Protein AF-A0AA39JRT4-F1 (afdb_monomer)

Solvent-accessible surface area (backbone atoms only — not comparable to full-atom values): 8578 Å² total; per-residue (Å²): 137,86,57,62,93,78,70,45,38,70,47,61,70,39,64,74,64,80,51,96,89,39,67,94,64,72,40,75,44,81,39,77,52,70,65,46,63,82,42,66,53,76,44,65,40,84,91,76,70,45,76,73,49,70,54,72,71,40,63,45,72,57,89,88,52,90,66,89,68,72,85,80,75,74,60,88,92,41,66,72,44,70,47,73,44,68,63,38,76,84,54,69,56,67,38,74,49,78,76,78,69,79,73,76,74,76,69,74,74,67,63,64,60,56,55,55,53,55,52,50,53,54,54,53,55,62,70,67,75,114

Radius of gyration: 26.57 Å; Cα contacts (8 Å, |Δi|>4): 136; chains: 1; bounding box: 80×25×65 Å

Sequence (130 aa):
MVRLNNVGITYVAFNVQAQPSSPTSLNIYLEDVPTGDDYFMVFINSTHMVKHCLSGMFSIVNATGVSTSASVTPDSTIPTVTISGSPNPVKSFVTTFASRASSVVWDGQACGSMALIVVGVVVGAMMVLW

Structure (mmCIF, N/CA/C/O backbone):
data_AF-A0AA39JRT4-F1
#
_entry.id   AF-A0AA39JRT4-F1
#
loop_
_atom_site.group_PDB
_atom_site.id
_atom_site.type_symbol
_atom_site.label_atom_id
_atom_site.label_alt_id
_atom_site.label_comp_id
_atom_site.label_asym_id
_atom_site.label_entity_id
_atom_site.label_seq_id
_atom_site.pdbx_PDB_ins_code
_atom_site.Cartn_x
_atom_site.Cartn_y
_atom_site.Cartn_z
_atom_site.occupancy
_atom_site.B_iso_or_equiv
_atom_site.auth_seq_id
_atom_site.auth_comp_id
_atom_site.auth_asym_id
_atom_site.auth_atom_id
_atom_site.pdbx_PDB_model_num
ATOM 1 N N . MET A 1 1 ? 9.651 7.591 20.247 1.00 39.34 1 MET A N 1
ATOM 2 C CA . MET A 1 1 ? 10.327 6.462 19.566 1.00 39.34 1 MET A CA 1
ATOM 3 C C . MET A 1 1 ? 9.345 5.304 19.506 1.00 39.34 1 MET A C 1
ATOM 5 O O . MET A 1 1 ? 9.029 4.752 20.548 1.00 39.34 1 MET A O 1
ATOM 9 N N . VAL A 1 2 ? 8.807 4.985 18.327 1.00 46.28 2 VAL A N 1
ATOM 10 C CA . VAL A 1 2 ? 7.878 3.856 18.147 1.00 46.28 2 VAL A CA 1
ATOM 11 C C . VAL A 1 2 ? 8.698 2.587 17.912 1.00 46.28 2 VAL A C 1
ATOM 13 O O . VAL A 1 2 ? 9.494 2.527 16.975 1.00 46.28 2 VAL A O 1
ATOM 16 N N . ARG A 1 3 ? 8.551 1.580 18.782 1.00 44.72 3 ARG A N 1
ATOM 17 C CA . ARG A 1 3 ? 9.125 0.245 18.559 1.00 44.72 3 ARG A CA 1
ATOM 18 C C . ARG A 1 3 ? 8.201 -0.528 17.618 1.00 44.72 3 ARG A C 1
ATOM 20 O O . ARG A 1 3 ? 7.147 -0.986 18.047 1.00 44.72 3 ARG A O 1
ATOM 27 N N . LEU A 1 4 ? 8.629 -0.723 16.368 1.00 57.53 4 LEU A N 1
ATOM 28 C CA . LEU A 1 4 ? 7.884 -1.487 15.352 1.00 57.53 4 LEU A CA 1
ATOM 29 C C . LEU A 1 4 ? 7.500 -2.904 15.823 1.00 57.53 4 LEU A C 1
ATOM 31 O O . LEU A 1 4 ? 6.462 -3.415 15.424 1.00 57.53 4 LEU A O 1
ATOM 35 N N . ASN A 1 5 ? 8.300 -3.510 16.710 1.00 49.50 5 ASN A N 1
ATOM 36 C CA . ASN A 1 5 ? 8.044 -4.850 17.253 1.00 49.50 5 ASN A CA 1
ATOM 37 C C . ASN A 1 5 ? 6.788 -4.929 18.151 1.00 49.50 5 ASN A C 1
ATOM 39 O O . ASN A 1 5 ? 6.246 -6.009 18.330 1.00 49.50 5 ASN A O 1
ATOM 43 N N . ASN A 1 6 ? 6.323 -3.800 18.706 1.00 52.06 6 ASN A N 1
ATOM 44 C CA . ASN A 1 6 ? 5.116 -3.752 19.545 1.00 52.06 6 ASN A CA 1
ATOM 45 C C . ASN A 1 6 ? 3.891 -3.182 18.824 1.00 52.06 6 ASN A C 1
ATOM 47 O O . ASN A 1 6 ? 2.775 -3.466 19.236 1.00 52.06 6 ASN A O 1
ATOM 51 N N . VAL A 1 7 ? 4.090 -2.348 17.799 1.00 61.03 7 VAL A N 1
ATOM 52 C CA . VAL A 1 7 ? 2.998 -1.571 17.183 1.00 61.03 7 VAL A CA 1
ATOM 53 C C . VAL A 1 7 ? 2.454 -2.233 15.911 1.00 61.03 7 VAL A C 1
ATOM 55 O O . VAL A 1 7 ? 1.401 -1.853 15.418 1.00 61.03 7 VAL A O 1
ATOM 58 N N . GLY A 1 8 ? 3.096 -3.303 15.433 1.00 69.94 8 GLY A N 1
ATOM 59 C CA . GLY A 1 8 ? 2.680 -3.999 14.222 1.00 69.94 8 GLY A CA 1
ATOM 60 C C . GLY A 1 8 ? 2.949 -3.151 12.978 1.00 69.94 8 GLY A C 1
ATOM 61 O O . GLY A 1 8 ? 2.788 -1.934 12.960 1.00 69.94 8 GLY A O 1
ATOM 62 N N . ILE A 1 9 ? 3.425 -3.791 11.918 1.00 81.19 9 ILE A N 1
ATOM 63 C CA . ILE A 1 9 ? 3.648 -3.131 10.632 1.00 81.19 9 ILE A CA 1
ATOM 64 C C . ILE A 1 9 ? 2.927 -3.907 9.551 1.00 81.19 9 ILE A C 1
ATOM 66 O O . ILE A 1 9 ? 2.827 -5.132 9.622 1.00 81.19 9 ILE A O 1
ATOM 70 N N . THR A 1 10 ? 2.456 -3.182 8.545 1.00 84.31 10 THR A N 1
ATOM 71 C CA . THR A 1 10 ? 1.872 -3.768 7.345 1.00 84.31 10 THR A CA 1
ATOM 72 C C . THR A 1 10 ? 2.636 -3.250 6.144 1.00 84.31 10 THR A C 1
ATOM 74 O O . THR A 1 10 ? 2.729 -2.044 5.915 1.00 84.31 10 THR A O 1
ATOM 77 N N . TYR A 1 11 ? 3.199 -4.171 5.373 1.00 86.12 11 TYR A N 1
ATOM 78 C CA . TYR A 1 11 ? 3.903 -3.849 4.144 1.00 86.12 11 TYR A CA 1
ATOM 79 C C . TYR A 1 11 ? 2.883 -3.647 3.020 1.00 86.12 11 TYR A C 1
ATOM 81 O O . TYR A 1 11 ? 2.295 -4.604 2.531 1.00 86.12 11 TYR A O 1
ATOM 89 N N . VAL A 1 12 ? 2.639 -2.396 2.626 1.00 86.81 12 VAL A N 1
ATOM 90 C CA . VAL A 1 12 ? 1.550 -2.054 1.692 1.00 86.81 12 VAL A CA 1
ATOM 91 C C . VAL A 1 12 ? 1.925 -2.364 0.245 1.00 86.81 12 VAL A C 1
ATOM 93 O O . VAL A 1 12 ? 1.307 -3.211 -0.395 1.00 86.81 12 VAL A O 1
ATOM 96 N N . ALA A 1 13 ? 2.959 -1.703 -0.274 1.00 86.50 13 ALA A N 1
ATOM 97 C CA . ALA A 1 13 ? 3.351 -1.838 -1.667 1.00 86.50 13 ALA A CA 1
ATOM 98 C C . ALA A 1 13 ? 4.870 -1.847 -1.835 1.00 86.50 13 ALA A C 1
ATOM 100 O O . ALA A 1 13 ? 5.576 -1.049 -1.217 1.00 86.50 13 ALA A O 1
ATOM 101 N N . PHE A 1 14 ? 5.358 -2.735 -2.697 1.00 84.56 14 PHE A N 1
ATOM 102 C CA . PHE A 1 14 ? 6.750 -2.778 -3.118 1.00 84.56 14 PHE A CA 1
ATOM 103 C C . PHE A 1 14 ? 6.899 -2.273 -4.551 1.00 84.56 14 PHE A C 1
ATOM 105 O O . PHE A 1 14 ? 6.053 -2.545 -5.409 1.00 84.56 14 PHE A O 1
ATOM 112 N N . ASN A 1 15 ? 8.016 -1.583 -4.802 1.00 80.81 15 ASN A N 1
ATOM 113 C CA . ASN A 1 15 ? 8.445 -1.163 -6.134 1.00 80.81 15 ASN A CA 1
ATOM 114 C C . ASN A 1 15 ? 7.444 -0.238 -6.856 1.00 80.81 15 ASN A C 1
ATOM 116 O O . ASN A 1 15 ? 7.234 -0.320 -8.066 1.00 80.81 15 ASN A O 1
ATOM 120 N N . VAL A 1 16 ? 6.817 0.652 -6.083 1.00 78.94 16 VAL A N 1
ATOM 121 C CA . VAL A 1 16 ? 5.942 1.709 -6.599 1.00 78.94 16 VAL A CA 1
ATOM 122 C C . VAL A 1 16 ? 6.758 2.625 -7.512 1.00 78.94 16 VAL A C 1
ATOM 124 O O . VAL A 1 16 ? 7.815 3.120 -7.121 1.00 78.94 16 VAL A O 1
ATOM 127 N N . GLN A 1 17 ? 6.283 2.823 -8.740 1.00 73.38 17 GLN A N 1
ATOM 128 C CA . GLN A 1 17 ? 6.992 3.616 -9.743 1.00 73.38 17 GLN A CA 1
ATOM 129 C C . GLN A 1 17 ? 6.943 5.102 -9.376 1.00 73.38 17 GLN A C 1
ATOM 131 O O . GLN A 1 17 ? 5.876 5.641 -9.099 1.00 73.38 17 GLN A O 1
ATOM 136 N N . ALA A 1 18 ? 8.104 5.754 -9.383 1.00 70.50 18 ALA A N 1
ATOM 137 C CA . ALA A 1 18 ? 8.267 7.167 -9.032 1.00 70.50 18 ALA A CA 1
ATOM 138 C C . ALA A 1 18 ? 8.891 7.979 -10.183 1.00 70.50 18 ALA A C 1
ATOM 140 O O . ALA A 1 18 ? 9.505 9.023 -9.967 1.00 70.50 18 ALA A O 1
ATOM 141 N N . GLN A 1 19 ? 8.791 7.478 -11.417 1.00 70.06 19 GLN A N 1
ATOM 142 C CA . GLN A 1 19 ? 9.258 8.184 -12.606 1.00 70.06 19 GLN A CA 1
ATOM 143 C C . GLN A 1 19 ? 8.354 9.393 -12.908 1.00 70.06 19 GLN A C 1
ATOM 145 O O . GLN A 1 19 ? 7.181 9.375 -12.542 1.00 70.06 19 GLN A O 1
ATOM 150 N N . PRO A 1 20 ? 8.837 10.402 -13.658 1.00 68.31 20 PRO A N 1
ATOM 151 C CA . PRO A 1 20 ? 8.049 11.594 -13.996 1.00 68.31 20 PRO A CA 1
ATOM 152 C C . PRO A 1 20 ? 6.707 11.308 -14.689 1.00 68.31 20 PRO A C 1
ATOM 154 O O . PRO A 1 20 ? 5.781 12.102 -14.586 1.00 68.31 20 PRO A O 1
ATOM 157 N N . SER A 1 21 ? 6.600 10.179 -15.398 1.00 69.12 21 SER A N 1
ATOM 158 C CA . SER A 1 21 ? 5.378 9.722 -16.072 1.00 69.12 21 SER A CA 1
ATOM 159 C C . SER A 1 21 ? 4.522 8.767 -15.230 1.00 69.12 21 SER A C 1
ATOM 161 O O . SER A 1 21 ? 3.542 8.229 -15.736 1.00 69.12 21 SER A O 1
ATOM 163 N N . SER A 1 22 ? 4.935 8.464 -13.996 1.00 70.94 22 SER A N 1
ATOM 164 C CA . SER A 1 22 ? 4.198 7.581 -13.085 1.00 70.94 22 SER A CA 1
ATOM 165 C C . SER A 1 22 ? 3.161 8.380 -12.299 1.00 70.94 22 SER A C 1
ATOM 167 O O . SER A 1 22 ? 3.384 9.564 -12.034 1.00 70.94 22 SER A O 1
ATOM 169 N N . PRO A 1 23 ? 2.043 7.753 -11.895 1.00 71.88 23 PRO A N 1
ATOM 170 C CA . PRO A 1 23 ? 1.094 8.411 -11.017 1.00 71.88 23 PRO A CA 1
ATOM 171 C C . PRO A 1 23 ? 1.783 8.806 -9.707 1.00 71.88 23 PRO A C 1
ATOM 173 O O . PRO A 1 23 ? 2.479 8.008 -9.085 1.00 71.88 23 PRO A O 1
ATOM 176 N N . THR A 1 24 ? 1.578 10.051 -9.281 1.00 79.12 24 THR A N 1
ATOM 177 C CA . THR A 1 24 ? 2.119 10.597 -8.024 1.00 79.12 24 THR A CA 1
ATOM 178 C C . THR A 1 24 ? 1.277 10.226 -6.804 1.00 79.12 24 THR A C 1
ATOM 180 O O . THR A 1 24 ? 1.607 10.605 -5.684 1.00 79.12 24 THR A O 1
ATOM 183 N N . SER A 1 25 ? 0.176 9.510 -7.022 1.00 81.25 25 SER A N 1
ATOM 184 C CA . SER A 1 25 ? -0.785 9.101 -6.002 1.00 81.25 25 SER A CA 1
ATOM 185 C C . SER A 1 25 ? -1.041 7.599 -6.094 1.00 81.25 25 SER A C 1
ATOM 187 O O . SER A 1 25 ? -0.776 6.973 -7.119 1.00 81.25 25 SER A O 1
ATOM 189 N N . LEU A 1 26 ? -1.542 7.020 -5.006 1.00 84.25 26 LEU A N 1
ATOM 190 C CA . LEU A 1 26 ? -1.889 5.607 -4.897 1.00 84.25 26 LEU A CA 1
ATOM 191 C C . LEU A 1 26 ? -3.223 5.502 -4.163 1.00 84.25 26 LEU A C 1
ATOM 193 O O . LEU A 1 26 ? -3.357 6.050 -3.068 1.00 84.25 26 LEU A O 1
ATOM 197 N N . ASN A 1 27 ? -4.192 4.793 -4.738 1.00 87.62 27 ASN A N 1
ATOM 198 C CA . ASN A 1 27 ? -5.443 4.527 -4.040 1.00 87.62 27 ASN A CA 1
ATOM 199 C C . ASN A 1 27 ? -5.209 3.420 -3.006 1.00 87.62 27 ASN A C 1
ATOM 201 O O . ASN A 1 27 ? -4.611 2.388 -3.316 1.00 87.62 27 ASN A O 1
ATOM 205 N N . ILE A 1 28 ? -5.697 3.616 -1.783 1.00 86.75 28 ILE A N 1
ATOM 206 C CA . ILE A 1 28 ? -5.600 2.625 -0.709 1.00 86.75 28 ILE A CA 1
ATOM 207 C C . ILE A 1 28 ? -7.012 2.265 -0.270 1.00 86.75 28 ILE A C 1
ATOM 209 O O . ILE A 1 28 ? -7.767 3.123 0.180 1.00 86.75 28 ILE A O 1
ATOM 213 N N . TYR A 1 29 ? -7.354 0.991 -0.411 1.00 87.31 29 TYR A N 1
ATOM 214 C CA . TYR A 1 29 ? -8.605 0.426 0.065 1.00 87.31 29 TYR A CA 1
ATOM 215 C C . TYR A 1 29 ? -8.330 -0.376 1.336 1.00 87.31 29 TYR A C 1
ATOM 217 O O . TYR A 1 29 ? -7.409 -1.188 1.364 1.00 87.31 29 TYR A O 1
ATOM 225 N N . LEU A 1 30 ? -9.078 -0.122 2.405 1.00 87.00 30 LEU A N 1
ATOM 226 C CA . LEU A 1 30 ? -8.893 -0.786 3.695 1.00 87.00 30 LEU A CA 1
ATOM 227 C C . LEU A 1 30 ? -10.031 -1.782 3.912 1.00 87.00 30 LEU A C 1
ATOM 229 O O . LEU A 1 30 ? -11.198 -1.411 3.810 1.00 87.00 30 LEU A O 1
ATOM 233 N N . GLU A 1 31 ? -9.686 -3.020 4.244 1.00 86.62 31 GLU A N 1
ATOM 234 C CA . GLU A 1 31 ? -10.623 -4.118 4.478 1.00 86.62 31 GLU A CA 1
ATOM 235 C C . GLU A 1 31 ? -10.274 -4.803 5.807 1.00 86.62 31 GLU A C 1
ATOM 237 O O . GLU A 1 31 ? -9.128 -5.173 6.045 1.00 86.62 31 GLU A O 1
ATOM 242 N N . ASP A 1 32 ? -11.230 -4.936 6.726 1.00 84.56 32 ASP A N 1
ATOM 243 C CA . ASP A 1 32 ? -11.024 -5.611 8.021 1.00 84.56 32 ASP A CA 1
ATOM 244 C C . ASP A 1 32 ? -9.798 -5.131 8.833 1.00 84.56 32 ASP A C 1
ATOM 246 O O . ASP A 1 32 ? -9.183 -5.889 9.591 1.00 84.56 32 ASP A O 1
ATOM 250 N N . VAL A 1 33 ? -9.414 -3.859 8.682 1.00 85.75 33 VAL A N 1
ATOM 251 C CA . VAL A 1 33 ? -8.331 -3.253 9.465 1.00 85.75 33 VAL A CA 1
ATOM 252 C C . VAL A 1 33 ? -8.892 -2.788 10.816 1.00 85.75 33 VAL A C 1
ATOM 254 O O . VAL A 1 33 ? -9.905 -2.085 10.837 1.00 85.75 33 VAL A O 1
ATOM 257 N N . PRO A 1 34 ? -8.263 -3.143 11.954 1.00 86.69 34 PRO A N 1
ATOM 258 C CA . PRO A 1 34 ? -8.731 -2.724 13.271 1.00 86.69 34 PRO A CA 1
ATOM 259 C C . PRO A 1 34 ? -8.826 -1.203 13.404 1.00 86.69 34 PRO A C 1
ATOM 261 O O . PRO A 1 34 ? -7.954 -0.467 12.941 1.00 86.69 34 PRO A O 1
ATOM 264 N N . THR A 1 35 ? -9.852 -0.720 14.098 1.00 86.31 35 THR A N 1
ATOM 265 C CA . THR A 1 35 ? -9.973 0.709 14.396 1.00 86.31 35 THR A CA 1
ATOM 266 C C . THR A 1 35 ? -8.862 1.183 15.329 1.00 86.31 35 THR A C 1
ATOM 268 O O . THR A 1 35 ? -8.450 0.446 16.224 1.00 86.31 35 THR A O 1
ATOM 271 N N . GLY A 1 36 ? -8.421 2.424 15.161 1.00 84.44 36 GLY A N 1
ATOM 272 C CA . GLY A 1 36 ? -7.382 3.054 15.978 1.00 84.44 36 GLY A CA 1
ATOM 273 C C . GLY A 1 36 ? -7.052 4.449 15.458 1.00 84.44 36 GLY A C 1
AT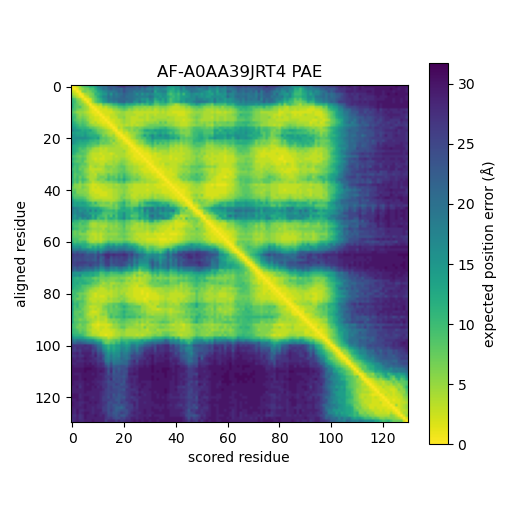OM 274 O O . GLY A 1 36 ? -7.406 4.776 14.331 1.00 84.44 36 GLY A O 1
ATOM 275 N N . ASP A 1 37 ? -6.403 5.276 16.266 1.00 83.81 37 ASP A N 1
ATOM 276 C CA . ASP A 1 37 ? -6.081 6.683 15.985 1.00 83.81 37 ASP A CA 1
ATOM 277 C C . ASP A 1 37 ? -4.603 6.951 15.658 1.00 83.81 37 ASP A C 1
ATOM 279 O O . ASP A 1 37 ? -4.259 8.037 15.192 1.00 83.81 37 ASP A O 1
ATOM 283 N N . ASP A 1 38 ? -3.753 5.937 15.803 1.00 82.88 38 ASP A N 1
ATOM 284 C CA . ASP A 1 38 ? -2.295 6.052 15.703 1.00 82.88 38 ASP A CA 1
ATOM 285 C C . ASP A 1 38 ? -1.701 5.542 14.375 1.00 82.88 38 ASP A C 1
ATOM 287 O O . ASP A 1 38 ? -0.513 5.203 14.298 1.00 82.88 38 ASP A O 1
ATOM 291 N N . TYR A 1 39 ?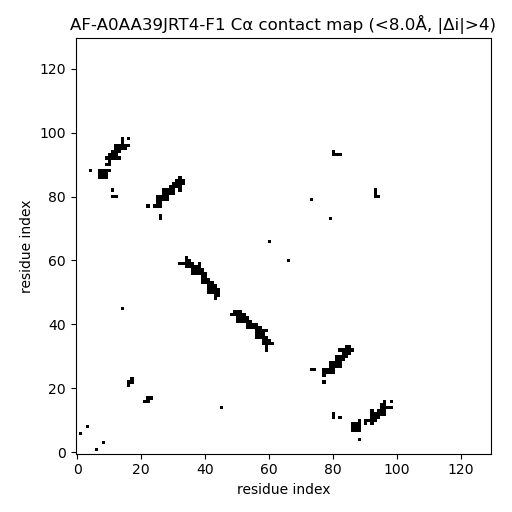 -2.490 5.463 13.300 1.00 84.88 39 TYR A N 1
ATOM 292 C CA . TYR A 1 39 ? -1.980 4.976 12.018 1.00 84.88 39 TYR A CA 1
ATOM 293 C C . TYR A 1 39 ? -1.183 6.053 11.283 1.00 84.88 39 TYR A C 1
ATOM 295 O O . TYR A 1 39 ? -1.567 7.215 11.232 1.00 84.88 39 TYR A O 1
ATOM 303 N N . PHE A 1 40 ? -0.068 5.670 10.666 1.00 87.44 40 PHE A N 1
ATOM 304 C CA . PHE A 1 40 ? 0.712 6.538 9.784 1.00 87.44 40 PHE A CA 1
ATOM 305 C C . PHE A 1 40 ? 1.357 5.713 8.668 1.00 87.44 40 PHE A C 1
ATOM 307 O O . PHE A 1 40 ? 1.613 4.518 8.818 1.00 87.44 40 PHE A O 1
ATOM 314 N N . MET A 1 41 ? 1.636 6.355 7.537 1.00 86.44 41 MET A N 1
ATOM 315 C CA . MET A 1 41 ? 2.294 5.749 6.383 1.00 86.44 41 MET A CA 1
ATOM 316 C C . MET A 1 41 ? 3.732 6.244 6.271 1.00 86.44 41 MET A C 1
ATOM 318 O O . MET A 1 41 ? 4.034 7.416 6.506 1.00 86.44 41 MET A O 1
ATOM 322 N N . VAL A 1 42 ? 4.630 5.343 5.876 1.00 85.25 42 VAL A N 1
ATOM 323 C CA . VAL A 1 42 ? 6.039 5.657 5.629 1.00 85.25 42 VAL A CA 1
ATOM 324 C C . VAL A 1 42 ? 6.391 5.254 4.211 1.00 85.25 42 VAL A C 1
ATOM 326 O O . VAL A 1 42 ? 6.237 4.096 3.828 1.00 85.25 42 VAL A O 1
ATOM 329 N N . PHE A 1 43 ? 6.918 6.209 3.454 1.00 83.62 43 PHE A N 1
ATOM 330 C CA . PHE A 1 43 ? 7.404 5.993 2.101 1.00 83.62 43 PHE A CA 1
ATOM 331 C C . PHE A 1 43 ? 8.926 5.867 2.133 1.00 83.62 43 PHE A C 1
ATOM 333 O O . PHE A 1 43 ? 9.641 6.775 2.574 1.00 83.62 43 PHE A O 1
ATOM 340 N N . ILE A 1 44 ? 9.428 4.722 1.675 1.00 81.50 44 ILE A N 1
ATOM 341 C CA . ILE A 1 44 ? 10.856 4.395 1.663 1.00 81.50 44 ILE A CA 1
ATOM 342 C C . ILE A 1 44 ? 11.290 4.218 0.212 1.00 81.50 44 ILE A C 1
ATOM 344 O O . ILE A 1 44 ? 10.666 3.471 -0.538 1.00 81.50 44 ILE A O 1
ATOM 348 N N . ASN A 1 45 ? 12.370 4.893 -0.179 1.00 74.06 45 ASN A N 1
ATOM 349 C CA . ASN A 1 45 ? 12.969 4.692 -1.493 1.00 74.06 45 ASN A CA 1
ATOM 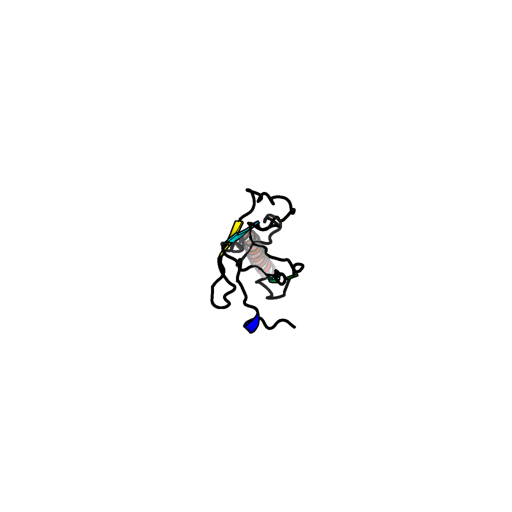350 C C . ASN A 1 45 ? 13.845 3.433 -1.465 1.00 74.06 45 ASN A C 1
ATOM 352 O O . ASN A 1 45 ? 14.7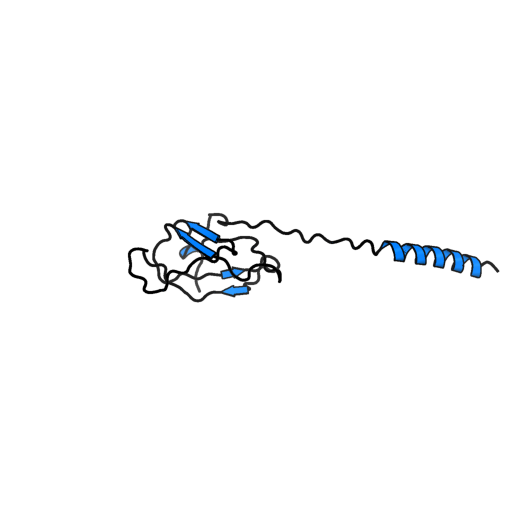70 3.338 -0.655 1.00 74.06 45 ASN A O 1
ATOM 356 N N . SER A 1 46 ? 13.564 2.473 -2.348 1.00 66.31 46 SER A N 1
ATOM 357 C CA . SER A 1 46 ? 14.271 1.189 -2.387 1.00 66.31 46 SER A CA 1
ATOM 358 C C . SER A 1 46 ? 15.735 1.302 -2.819 1.00 66.31 46 SER A C 1
ATOM 360 O O . SER A 1 46 ? 16.527 0.446 -2.444 1.00 66.31 46 SER A O 1
ATOM 362 N N . THR A 1 47 ? 16.117 2.335 -3.577 1.00 68.69 47 THR A N 1
ATOM 363 C CA . THR A 1 47 ? 17.475 2.478 -4.131 1.00 68.69 47 THR A CA 1
ATOM 364 C C . THR A 1 47 ? 18.496 2.872 -3.068 1.00 68.69 47 THR A C 1
ATOM 366 O O . THR A 1 47 ? 19.619 2.380 -3.083 1.00 68.69 47 THR A O 1
ATOM 369 N N . HIS A 1 48 ? 18.117 3.741 -2.127 1.00 62.72 48 HIS A N 1
ATOM 370 C CA . HIS A 1 48 ? 19.023 4.215 -1.071 1.00 62.72 48 HIS A CA 1
ATOM 371 C C . HIS A 1 48 ? 18.609 3.770 0.339 1.00 62.72 48 HIS A C 1
ATOM 373 O O . HIS A 1 48 ? 19.300 4.096 1.299 1.00 62.72 48 HIS A O 1
ATOM 379 N N . MET A 1 49 ? 17.473 3.075 0.496 1.00 57.81 49 MET A N 1
ATOM 380 C CA . MET A 1 49 ? 16.837 2.785 1.796 1.00 57.81 49 MET A CA 1
ATOM 381 C C . MET A 1 49 ? 16.677 4.021 2.707 1.00 57.81 49 MET A C 1
ATOM 383 O O . MET A 1 49 ? 16.507 3.904 3.921 1.00 57.81 49 MET A O 1
ATOM 387 N N . VAL A 1 50 ? 16.699 5.226 2.130 1.00 64.69 50 VAL A N 1
ATOM 388 C CA . VAL A 1 50 ? 16.453 6.476 2.849 1.00 64.69 50 VAL A CA 1
ATOM 389 C C . VAL A 1 50 ? 14.944 6.697 2.898 1.00 64.69 50 VAL A C 1
ATOM 391 O O . VAL A 1 50 ? 14.250 6.625 1.878 1.00 64.69 50 VAL A O 1
ATOM 394 N N . LYS A 1 51 ? 14.424 6.955 4.104 1.00 63.66 51 LYS A N 1
ATOM 395 C CA . LYS A 1 51 ? 13.028 7.363 4.308 1.00 63.66 51 LYS A CA 1
ATOM 396 C C . LYS A 1 51 ? 12.789 8.657 3.539 1.00 63.66 51 LYS A C 1
ATOM 398 O O . LYS A 1 51 ? 13.449 9.653 3.815 1.00 63.66 51 LYS A O 1
ATOM 403 N N . HIS A 1 52 ? 11.862 8.628 2.592 1.00 66.38 52 HIS A N 1
ATOM 404 C CA . HIS A 1 52 ? 11.605 9.765 1.713 1.00 66.38 52 HIS A CA 1
ATOM 405 C C . HIS A 1 52 ? 10.498 10.663 2.255 1.00 66.38 52 HIS A C 1
ATOM 407 O O . HIS A 1 52 ? 10.564 11.878 2.098 1.00 66.38 52 HIS A O 1
ATOM 413 N N . CYS A 1 53 ? 9.484 10.078 2.897 1.00 76.56 53 CYS A N 1
ATOM 414 C CA . CYS A 1 53 ? 8.376 10.838 3.460 1.00 76.56 53 CYS A CA 1
ATOM 415 C C . CYS A 1 53 ? 7.627 10.037 4.536 1.00 76.56 53 CYS A C 1
ATOM 417 O O . CYS A 1 53 ? 7.627 8.803 4.517 1.00 76.56 53 CYS A O 1
ATOM 419 N N . LEU A 1 54 ? 6.984 10.743 5.463 1.00 83.69 54 LEU A N 1
ATOM 420 C CA . LEU A 1 54 ? 6.106 10.193 6.496 1.00 83.69 54 LEU A CA 1
ATOM 421 C C . LEU A 1 54 ? 4.798 10.989 6.465 1.00 83.69 54 LEU A C 1
ATOM 423 O O . LEU A 1 54 ? 4.835 12.217 6.398 1.00 83.69 54 LEU A O 1
ATOM 427 N N . SER A 1 55 ? 3.657 10.302 6.468 1.00 84.56 55 SER A N 1
ATOM 428 C CA . SER A 1 55 ? 2.351 10.966 6.500 1.00 84.56 55 SER A CA 1
ATOM 429 C C . SER A 1 55 ? 2.044 11.525 7.889 1.00 84.56 55 SER A C 1
ATOM 431 O O . SER A 1 55 ? 2.594 11.064 8.889 1.00 84.56 55 SER A O 1
ATOM 433 N N . GLY A 1 56 ? 1.085 12.451 7.976 1.00 85.69 56 GLY A N 1
ATOM 434 C CA . GLY A 1 56 ? 0.419 12.721 9.253 1.00 85.69 56 GLY A CA 1
ATOM 435 C C . GLY A 1 56 ? -0.222 11.449 9.823 1.00 85.69 56 GLY A C 1
ATOM 436 O O . GLY A 1 56 ? -0.533 10.518 9.069 1.00 85.69 56 GLY A O 1
ATOM 437 N N . MET A 1 57 ? -0.391 11.408 11.147 1.00 85.50 57 MET A N 1
ATOM 438 C CA . MET A 1 57 ? -1.176 10.359 11.798 1.00 85.50 57 MET A CA 1
ATOM 439 C C . MET A 1 57 ? -2.651 10.508 11.421 1.00 85.50 57 MET A C 1
ATOM 441 O O . MET A 1 57 ? -3.151 11.625 11.275 1.00 85.50 57 MET A O 1
ATOM 445 N N . PHE A 1 58 ? -3.330 9.384 11.239 1.00 86.06 58 PHE A N 1
ATOM 446 C CA . PHE A 1 58 ? -4.741 9.316 10.902 1.00 86.06 58 PHE A CA 1
ATOM 447 C C . PHE A 1 58 ? -5.423 8.205 11.693 1.00 86.06 58 PHE A C 1
ATOM 449 O O . PHE A 1 58 ? -4.805 7.210 12.073 1.00 86.06 58 PHE A O 1
ATOM 456 N N . SER A 1 59 ? -6.727 8.372 11.900 1.00 86.06 59 SER A N 1
ATOM 457 C CA . SER A 1 59 ? -7.559 7.363 12.533 1.00 86.06 59 SER A CA 1
ATOM 458 C C . SER A 1 59 ? -8.297 6.516 11.503 1.00 86.06 59 SER A C 1
ATOM 460 O O . SER A 1 59 ? -8.826 7.013 10.508 1.00 86.06 59 SER A O 1
ATOM 462 N N . ILE A 1 60 ? -8.341 5.212 11.756 1.00 85.44 60 ILE A N 1
ATOM 463 C CA . ILE A 1 60 ? -9.234 4.271 11.089 1.00 85.44 60 ILE A CA 1
ATOM 464 C C . ILE A 1 60 ? -10.420 4.068 12.026 1.00 85.44 60 ILE A C 1
ATOM 466 O O . ILE A 1 60 ? -10.269 3.585 13.150 1.00 85.44 60 ILE A O 1
ATOM 470 N N . VAL A 1 61 ? -11.607 4.447 11.562 1.00 84.44 61 VAL A N 1
ATOM 471 C CA . VAL A 1 61 ? -12.870 4.255 12.282 1.00 84.44 61 VAL A CA 1
ATOM 472 C C . VAL A 1 61 ? -13.711 3.196 11.582 1.00 84.44 61 VAL A C 1
ATOM 474 O O . VAL A 1 61 ? -13.532 2.926 10.396 1.00 84.44 61 VAL A O 1
ATOM 477 N N . ASN A 1 62 ? -14.626 2.578 12.325 1.00 79.62 62 ASN A N 1
ATOM 478 C CA . ASN A 1 62 ? -15.538 1.593 11.758 1.00 79.62 62 ASN A CA 1
ATOM 479 C C . ASN A 1 62 ? -16.398 2.258 10.670 1.00 79.62 62 ASN A C 1
ATOM 481 O O . ASN A 1 62 ? -16.885 3.368 10.878 1.00 79.62 62 ASN A O 1
ATOM 485 N N . ALA A 1 63 ? -16.620 1.573 9.547 1.00 69.69 63 ALA A N 1
ATOM 486 C CA . ALA A 1 63 ? -17.423 2.063 8.426 1.00 69.69 63 ALA A CA 1
ATOM 487 C C . ALA A 1 63 ? -18.868 2.429 8.823 1.00 69.69 63 ALA A C 1
ATOM 489 O O . ALA A 1 63 ? -19.497 3.256 8.170 1.00 69.69 63 ALA A O 1
ATOM 490 N N . THR A 1 64 ? -19.396 1.841 9.905 1.00 67.88 64 THR A N 1
ATOM 491 C CA . THR A 1 64 ? -20.719 2.182 10.459 1.00 67.88 64 TH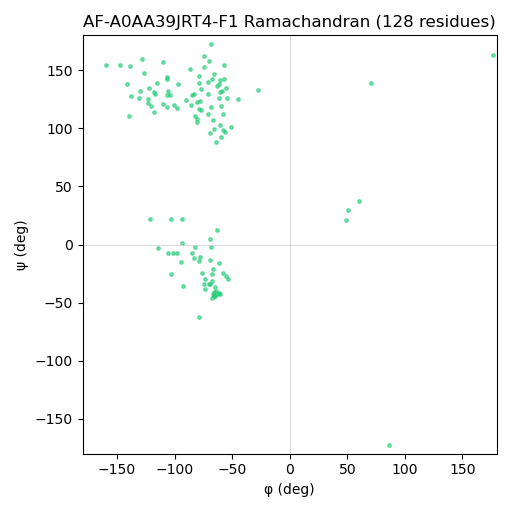R A CA 1
ATOM 492 C C . THR A 1 64 ? -20.705 3.403 11.382 1.00 67.88 64 THR A C 1
ATOM 494 O O . THR A 1 64 ? -21.765 3.900 11.759 1.00 67.88 64 THR A O 1
ATOM 497 N N . GLY A 1 65 ? -19.525 3.876 11.788 1.00 57.91 65 GLY A N 1
ATOM 498 C CA . GLY A 1 65 ? -19.358 5.150 12.473 1.00 57.91 65 GLY A CA 1
ATOM 499 C C . GLY A 1 65 ? -19.435 6.266 11.440 1.00 57.91 65 GLY A C 1
ATOM 500 O O . GLY A 1 65 ? -18.693 6.253 10.465 1.00 57.91 65 GLY A O 1
ATOM 501 N N . VAL A 1 66 ? -20.355 7.211 11.624 1.00 51.69 66 VAL A N 1
ATOM 502 C CA . VAL A 1 66 ? -20.559 8.346 10.716 1.00 51.69 66 VAL A CA 1
ATOM 503 C C . VAL A 1 66 ? -19.271 9.175 10.627 1.00 51.69 66 VAL A C 1
ATOM 505 O O . VAL A 1 66 ? -19.053 10.083 11.425 1.00 51.69 66 VAL A O 1
ATOM 508 N N . SER A 1 67 ? -18.415 8.878 9.652 1.00 53.72 67 SER A N 1
ATOM 509 C CA . SER A 1 67 ? -17.370 9.794 9.209 1.00 53.72 67 SER A CA 1
ATOM 510 C C . SER A 1 67 ? -18.011 10.767 8.233 1.00 53.72 67 SER A C 1
ATOM 512 O O . SER A 1 67 ? -18.385 10.410 7.121 1.00 53.72 67 SER A O 1
ATOM 514 N N . THR A 1 68 ? -18.136 12.022 8.650 1.00 52.62 68 THR A N 1
ATOM 515 C CA . THR A 1 68 ? -18.538 13.164 7.812 1.00 52.62 68 THR A CA 1
ATOM 516 C C . THR A 1 68 ? -17.474 13.554 6.776 1.00 52.62 68 THR A C 1
ATOM 518 O O . THR A 1 68 ? -17.637 14.540 6.058 1.00 52.62 68 THR A O 1
ATOM 521 N N . SER A 1 69 ? -16.382 12.795 6.669 1.00 53.06 69 SER A N 1
ATOM 522 C CA . SER A 1 69 ? -15.379 12.966 5.626 1.00 53.06 69 SER A CA 1
ATOM 523 C C . SER A 1 69 ? -15.899 12.379 4.319 1.00 53.06 69 SER A C 1
ATOM 525 O O . SER A 1 69 ? -16.159 11.182 4.230 1.00 53.06 69 SER A O 1
ATOM 527 N N . ALA A 1 70 ? -16.070 13.267 3.337 1.00 53.88 70 ALA A N 1
ATOM 528 C CA . ALA A 1 70 ? -16.477 13.009 1.961 1.00 53.88 70 ALA A CA 1
ATOM 529 C C . ALA A 1 70 ? -16.084 11.611 1.467 1.00 53.88 70 ALA A C 1
ATOM 531 O O . ALA A 1 70 ? -14.933 11.206 1.625 1.00 53.88 70 ALA A O 1
ATOM 532 N N . SER A 1 71 ? -17.021 10.905 0.829 1.00 57.31 71 SER A N 1
ATOM 533 C CA . SER A 1 71 ? -16.730 9.672 0.100 1.00 57.31 71 SER A CA 1
ATOM 534 C C . SER A 1 71 ? -15.568 9.933 -0.861 1.00 57.31 71 SER A C 1
ATOM 536 O O . SER A 1 71 ? -15.748 10.564 -1.907 1.00 57.31 71 SER A O 1
ATOM 538 N N . VAL A 1 72 ? -14.363 9.508 -0.487 1.00 66.00 72 VAL A N 1
ATOM 539 C CA . VAL A 1 72 ? -13.195 9.627 -1.352 1.00 66.00 72 VAL A CA 1
ATOM 540 C C . VAL A 1 72 ? -13.467 8.691 -2.515 1.00 66.00 72 VAL A C 1
ATOM 542 O O . VAL A 1 72 ? -13.501 7.474 -2.353 1.00 66.00 72 VAL A O 1
ATOM 545 N N . THR A 1 73 ? -13.767 9.268 -3.675 1.00 76.88 73 THR A N 1
ATOM 546 C CA . THR A 1 73 ? -13.976 8.480 -4.884 1.00 76.88 73 THR A CA 1
ATOM 547 C C . THR A 1 73 ? -12.589 8.124 -5.407 1.00 76.88 73 THR A C 1
ATOM 549 O O . THR A 1 73 ? -11.824 9.045 -5.700 1.00 76.88 73 THR A O 1
ATOM 552 N N . PRO A 1 74 ? -12.218 6.833 -5.468 1.00 78.25 74 PRO A N 1
ATOM 553 C CA . PRO A 1 74 ? -10.901 6.442 -5.945 1.00 78.25 74 PRO A CA 1
ATOM 554 C C . PR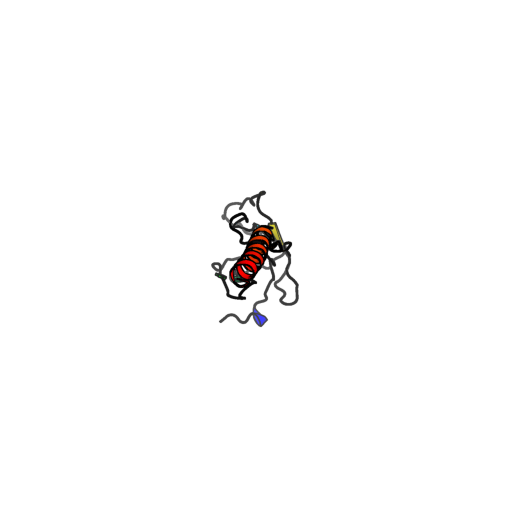O A 1 74 ? -10.745 6.849 -7.410 1.00 78.25 74 PRO A C 1
ATOM 556 O O . PRO A 1 74 ? -11.654 6.654 -8.221 1.00 78.25 74 PRO A O 1
ATOM 559 N N . ASP A 1 75 ? -9.588 7.407 -7.756 1.00 82.31 75 ASP A N 1
ATOM 560 C CA . ASP A 1 75 ? -9.289 7.751 -9.142 1.00 82.31 75 ASP A CA 1
ATOM 561 C C . ASP A 1 75 ? -9.063 6.465 -9.941 1.00 82.31 75 ASP A C 1
ATOM 563 O O . ASP A 1 75 ? -8.079 5.757 -9.731 1.00 82.31 75 ASP A O 1
ATOM 567 N N . SER A 1 76 ? -9.969 6.164 -10.871 1.00 82.38 76 SER A N 1
ATOM 568 C CA . SER A 1 76 ? -9.903 4.962 -11.713 1.00 82.38 76 SER A CA 1
ATOM 569 C C . SER A 1 76 ? -8.656 4.871 -12.603 1.00 82.38 76 SER A C 1
ATOM 571 O O . SER A 1 76 ? -8.352 3.797 -13.116 1.00 82.38 76 SER A O 1
ATOM 573 N N . THR A 1 77 ? -7.931 5.976 -12.796 1.00 81.06 77 THR A N 1
ATOM 574 C CA . THR A 1 77 ? -6.692 6.014 -13.588 1.00 81.06 77 THR A CA 1
ATOM 575 C C . THR A 1 77 ? -5.455 5.611 -12.780 1.00 81.06 77 THR A C 1
ATOM 577 O O . THR A 1 77 ? -4.374 5.433 -13.346 1.00 81.06 77 THR A O 1
ATOM 580 N N . ILE A 1 78 ? -5.609 5.429 -11.465 1.00 84.62 78 ILE A N 1
ATOM 581 C CA . ILE A 1 78 ? -4.531 5.167 -10.514 1.00 84.62 78 ILE A CA 1
ATOM 582 C C . ILE A 1 78 ? -4.697 3.763 -9.916 1.00 84.62 78 ILE A C 1
ATOM 584 O O . ILE A 1 78 ? -5.814 3.361 -9.581 1.00 84.62 78 ILE A O 1
ATOM 588 N N . PRO A 1 79 ? -3.606 2.992 -9.740 1.00 84.75 79 PRO A N 1
ATOM 589 C CA . PRO A 1 79 ? -3.690 1.676 -9.122 1.00 84.75 79 PRO A CA 1
ATOM 590 C C . PRO A 1 79 ? -4.223 1.742 -7.685 1.00 84.75 79 PRO A C 1
ATOM 592 O O . PRO A 1 79 ? -3.859 2.626 -6.905 1.00 84.75 79 PRO A O 1
ATOM 595 N N . THR A 1 80 ? -5.043 0.753 -7.332 1.00 87.38 80 THR A N 1
ATOM 596 C CA . THR A 1 80 ? -5.584 0.567 -5.981 1.00 87.38 80 THR A CA 1
ATOM 597 C C . THR A 1 80 ? -4.891 -0.590 -5.278 1.00 87.38 80 THR A C 1
ATOM 599 O O . THR A 1 80 ? -4.749 -1.674 -5.844 1.00 87.38 80 THR A O 1
ATOM 602 N N . VAL A 1 81 ? -4.471 -0.364 -4.034 1.00 88.62 81 VAL A N 1
ATOM 603 C CA . VAL A 1 81 ? -3.923 -1.388 -3.141 1.00 88.62 81 VAL A CA 1
ATOM 604 C C . VAL A 1 81 ? -4.914 -1.646 -2.021 1.00 88.62 81 VAL A C 1
ATOM 606 O O . VAL A 1 81 ? -5.250 -0.738 -1.264 1.00 88.62 81 VAL A O 1
ATOM 609 N N . THR A 1 82 ? -5.357 -2.893 -1.909 1.00 89.25 82 THR A N 1
ATOM 610 C CA . THR A 1 82 ? -6.235 -3.335 -0.826 1.00 89.25 82 THR A CA 1
ATOM 611 C C . THR A 1 82 ? -5.397 -3.819 0.343 1.00 89.25 82 THR A C 1
ATOM 613 O O . THR A 1 82 ? -4.576 -4.706 0.168 1.00 89.25 82 THR A O 1
ATOM 616 N N . ILE A 1 83 ? -5.590 -3.263 1.533 1.00 88.38 83 ILE A N 1
ATOM 617 C CA . ILE A 1 83 ? -4.933 -3.690 2.767 1.00 88.38 83 ILE A CA 1
ATOM 618 C C . ILE A 1 83 ? -5.967 -4.424 3.609 1.00 88.38 83 ILE A C 1
ATOM 620 O O . ILE A 1 83 ? -6.956 -3.816 4.012 1.00 88.38 83 ILE A O 1
ATOM 624 N N . SER A 1 84 ? -5.711 -5.702 3.892 1.00 87.75 84 SER A N 1
ATOM 625 C CA . SER A 1 84 ? -6.652 -6.559 4.614 1.00 87.75 84 SER A CA 1
ATOM 626 C C . SER A 1 84 ? -6.109 -7.086 5.948 1.00 87.75 84 SER A C 1
ATOM 628 O O . SER A 1 84 ? -5.033 -7.705 5.983 1.00 87.75 84 SER A O 1
ATOM 630 N N . GLY A 1 85 ? -6.901 -6.958 7.012 1.00 84.88 85 GLY A N 1
ATOM 631 C CA . GLY A 1 85 ? -6.651 -7.572 8.319 1.00 84.88 85 GLY A CA 1
ATOM 632 C C . GLY A 1 85 ? -5.750 -6.765 9.261 1.00 84.88 85 GLY A C 1
ATOM 633 O O . GLY A 1 85 ? -5.381 -5.619 9.003 1.00 84.88 85 GLY A O 1
ATOM 634 N N . SER A 1 86 ? -5.384 -7.378 10.391 1.00 82.50 86 SER A N 1
ATOM 635 C CA . SER A 1 86 ? -4.569 -6.731 11.424 1.00 82.50 86 SER A CA 1
ATOM 636 C C . SER A 1 86 ? -3.086 -6.599 11.037 1.00 82.50 86 SER A C 1
ATOM 638 O O . SER A 1 86 ? -2.568 -7.427 10.272 1.00 82.50 86 SER A O 1
ATOM 640 N N . PRO A 1 87 ? -2.374 -5.587 11.581 1.00 81.69 87 PRO A N 1
ATOM 641 C CA . PRO A 1 87 ? -0.945 -5.413 11.343 1.00 81.69 87 PRO A CA 1
ATOM 642 C C . PRO A 1 87 ? -0.136 -6.668 11.680 1.00 81.69 87 PRO A C 1
ATOM 644 O O . PRO A 1 87 ? -0.215 -7.192 12.792 1.00 81.69 87 PRO A O 1
ATOM 647 N N . ASN A 1 88 ? 0.656 -7.150 10.720 1.00 81.06 88 ASN A N 1
ATOM 648 C CA . ASN A 1 88 ? 1.449 -8.366 10.871 1.00 81.06 88 ASN A CA 1
ATOM 649 C C . ASN A 1 88 ? 2.849 -8.189 10.249 1.00 81.06 88 ASN A C 1
ATOM 651 O O . ASN A 1 88 ? 2.969 -8.182 9.022 1.00 81.06 88 ASN A O 1
ATOM 655 N N . PRO A 1 89 ? 3.915 -8.135 11.073 1.00 78.25 89 PRO A N 1
ATOM 656 C CA . PRO A 1 89 ? 5.279 -7.882 10.611 1.00 78.25 89 PRO A CA 1
ATOM 657 C C . PRO A 1 89 ? 5.888 -9.021 9.784 1.00 78.25 89 PRO A C 1
ATOM 659 O O . PRO A 1 89 ? 6.932 -8.831 9.172 1.00 78.25 89 PRO A O 1
ATOM 662 N N . VAL A 1 90 ? 5.277 -10.208 9.787 1.00 79.81 90 VAL A N 1
ATOM 663 C CA . VAL A 1 90 ? 5.775 -11.392 9.069 1.00 79.81 90 VAL A CA 1
ATOM 664 C C . VAL A 1 90 ? 5.125 -11.519 7.688 1.00 79.81 90 VAL A C 1
ATOM 666 O O . VAL A 1 90 ? 5.610 -12.267 6.840 1.00 79.81 90 VAL A O 1
ATOM 669 N N . LYS A 1 91 ? 4.027 -10.792 7.431 1.00 80.56 91 LYS A N 1
ATOM 670 C CA . LYS A 1 91 ? 3.382 -10.796 6.115 1.00 80.56 91 LYS A CA 1
ATOM 671 C C . LYS A 1 91 ? 4.247 -10.055 5.097 1.00 80.56 91 LYS A C 1
ATOM 673 O O . LYS A 1 91 ? 4.811 -9.007 5.387 1.00 80.56 91 LYS A O 1
ATOM 678 N N . SER A 1 92 ? 4.321 -10.599 3.887 1.00 84.06 92 SER A N 1
ATOM 679 C CA . SER A 1 92 ? 4.951 -9.931 2.747 1.00 84.06 92 SER A CA 1
ATOM 680 C C . SER A 1 92 ? 4.145 -8.708 2.292 1.00 84.06 92 SER A C 1
ATOM 682 O O . SER A 1 92 ? 3.031 -8.472 2.761 1.00 84.06 92 SER A O 1
ATOM 684 N N . PHE A 1 93 ? 4.713 -7.933 1.364 1.00 83.38 93 PHE A N 1
ATOM 685 C CA . PHE A 1 93 ? 4.021 -6.806 0.739 1.00 83.38 93 PHE A CA 1
ATOM 686 C C . PHE A 1 93 ? 2.696 -7.240 0.116 1.00 83.38 93 PHE A C 1
ATOM 688 O O . PHE A 1 93 ? 2.659 -8.243 -0.597 1.00 83.38 93 PHE A O 1
ATOM 695 N N . VAL A 1 94 ? 1.636 -6.462 0.348 1.00 85.56 94 VAL A N 1
ATOM 696 C CA . VAL A 1 94 ? 0.315 -6.772 -0.208 1.00 85.56 94 VAL A CA 1
ATOM 697 C C . VAL A 1 94 ? 0.321 -6.671 -1.733 1.00 85.56 94 VAL A C 1
ATOM 699 O O . VAL A 1 94 ? -0.149 -7.579 -2.413 1.00 85.56 94 VAL A O 1
ATOM 702 N N . THR A 1 95 ? 0.936 -5.618 -2.273 1.00 85.56 95 THR A N 1
ATOM 703 C CA . THR A 1 95 ? 1.098 -5.449 -3.721 1.00 85.56 95 THR A CA 1
ATOM 704 C C . THR A 1 95 ? 2.567 -5.310 -4.093 1.00 85.56 95 THR A C 1
ATOM 706 O O . THR A 1 95 ? 3.307 -4.537 -3.488 1.00 85.56 95 THR A O 1
ATOM 709 N N . THR A 1 96 ? 2.995 -6.017 -5.137 1.00 84.50 96 THR A N 1
ATOM 710 C CA . THR A 1 96 ? 4.314 -5.824 -5.753 1.00 84.50 96 THR A CA 1
ATOM 711 C C . THR A 1 96 ? 4.125 -5.379 -7.193 1.00 84.50 96 THR A C 1
ATOM 713 O O . THR A 1 96 ? 3.617 -6.135 -8.018 1.00 84.50 96 THR A O 1
ATOM 716 N N . PHE A 1 97 ? 4.526 -4.147 -7.502 1.00 80.88 97 PHE A N 1
ATOM 717 C CA . PHE A 1 97 ? 4.488 -3.651 -8.873 1.00 80.88 97 PHE A CA 1
ATOM 718 C C . PHE A 1 97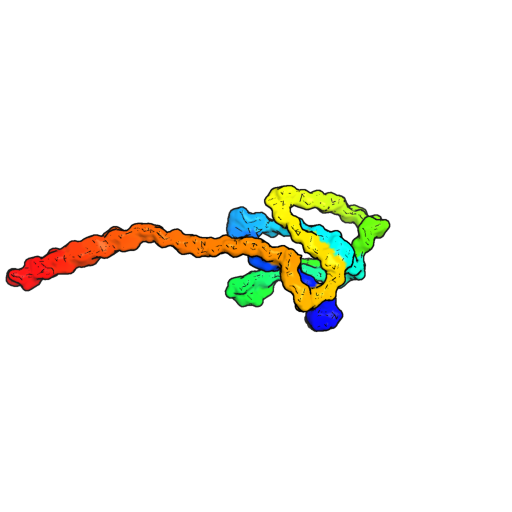 ? 5.675 -4.202 -9.669 1.00 80.88 97 PHE A C 1
ATOM 720 O O . PHE A 1 97 ? 6.778 -4.370 -9.139 1.00 80.88 97 PHE A O 1
ATOM 727 N N . ALA A 1 98 ? 5.460 -4.480 -10.956 1.00 73.38 98 ALA A N 1
ATOM 728 C CA . ALA A 1 98 ? 6.528 -4.935 -11.838 1.00 73.38 98 ALA A CA 1
ATOM 729 C C . ALA A 1 98 ? 7.641 -3.879 -11.916 1.00 73.38 98 ALA A C 1
ATOM 731 O O . ALA A 1 98 ? 7.376 -2.692 -12.145 1.00 73.38 98 ALA A O 1
ATOM 732 N N . SER A 1 99 ? 8.897 -4.305 -11.745 1.00 62.47 99 SER A N 1
ATOM 733 C CA . SER 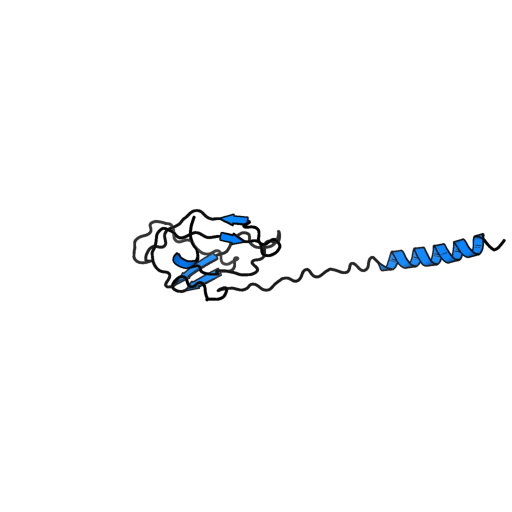A 1 99 ? 10.031 -3.420 -11.989 1.00 62.47 99 SER A CA 1
ATOM 734 C C . SER A 1 99 ? 10.088 -3.144 -13.474 1.00 62.47 99 SER A C 1
ATOM 736 O O . SER A 1 99 ? 10.262 -4.038 -14.301 1.00 62.47 99 SER A O 1
ATOM 738 N N . ARG A 1 100 ? 9.944 -1.870 -13.835 1.00 55.88 100 ARG A N 1
ATOM 739 C CA . ARG A 1 100 ? 10.464 -1.426 -15.117 1.00 55.88 100 ARG A CA 1
ATOM 740 C C . ARG A 1 100 ? 11.971 -1.488 -14.966 1.00 55.88 100 ARG A C 1
ATOM 742 O O . ARG A 1 100 ? 12.566 -0.584 -14.386 1.00 55.88 100 ARG A O 1
ATOM 749 N N . ALA A 1 101 ? 12.559 -2.598 -15.412 1.00 48.62 101 ALA A N 1
ATOM 750 C CA . ALA A 1 101 ? 13.982 -2.654 -15.677 1.00 48.62 101 ALA A CA 1
ATOM 751 C C . ALA A 1 101 ? 14.321 -1.376 -16.444 1.00 48.62 101 ALA A C 1
ATOM 753 O O . ALA A 1 101 ? 13.662 -1.070 -17.442 1.00 48.62 101 ALA A O 1
ATOM 754 N N . SER A 1 102 ? 15.288 -0.604 -15.952 1.00 48.16 102 SER A N 1
ATOM 755 C CA . SER A 1 102 ? 15.939 0.393 -16.786 1.00 48.16 102 SER A CA 1
ATOM 756 C C . SER A 1 102 ? 16.471 -0.383 -17.980 1.00 48.16 102 SER A C 1
ATOM 758 O O . SER A 1 102 ? 17.502 -1.044 -17.879 1.00 48.16 102 SER A O 1
ATOM 760 N N . SER A 1 103 ? 15.730 -0.398 -19.087 1.00 44.34 103 SER A N 1
ATOM 761 C CA . SER A 1 103 ? 16.291 -0.815 -20.354 1.00 44.34 103 SER A CA 1
ATOM 762 C C . SER A 1 103 ? 17.405 0.186 -20.586 1.00 44.34 103 SER A C 1
ATOM 764 O O . SER A 1 103 ? 17.135 1.350 -20.886 1.00 44.34 103 SER A O 1
ATOM 766 N N . VAL A 1 104 ? 18.648 -0.232 -20.347 1.00 43.84 104 VAL A N 1
ATOM 767 C CA . VAL A 1 104 ? 19.798 0.455 -20.911 1.00 43.84 104 VAL A CA 1
ATOM 768 C C . VAL A 1 104 ? 19.538 0.383 -22.402 1.00 43.84 104 VAL A C 1
ATOM 770 O O . VAL A 1 104 ? 19.685 -0.670 -23.023 1.00 43.84 104 VAL A O 1
ATOM 773 N N . VAL A 1 105 ? 19.007 1.472 -22.949 1.00 50.31 105 VAL A N 1
ATOM 774 C CA . VAL A 1 105 ? 18.988 1.664 -24.383 1.00 50.31 105 VAL A CA 1
ATOM 775 C C . VAL A 1 105 ? 20.463 1.798 -24.700 1.00 50.31 105 VAL A C 1
ATOM 777 O O . VAL A 1 105 ? 21.079 2.818 -24.399 1.00 50.31 105 VAL A O 1
ATOM 780 N N . TRP A 1 106 ? 21.063 0.706 -25.164 1.00 46.72 106 TRP A N 1
ATOM 781 C CA . TRP A 1 106 ? 22.359 0.762 -25.807 1.00 46.72 106 TRP A CA 1
ATOM 782 C C . TRP A 1 106 ? 22.121 1.580 -27.063 1.00 46.72 106 TRP A C 1
ATOM 784 O O . TRP A 1 106 ? 21.704 1.054 -28.092 1.00 46.72 106 TRP A O 1
ATOM 794 N N . ASP A 1 107 ? 22.259 2.895 -26.923 1.00 49.53 107 ASP A N 1
ATOM 795 C CA . ASP A 1 107 ? 22.267 3.791 -28.055 1.00 49.53 107 A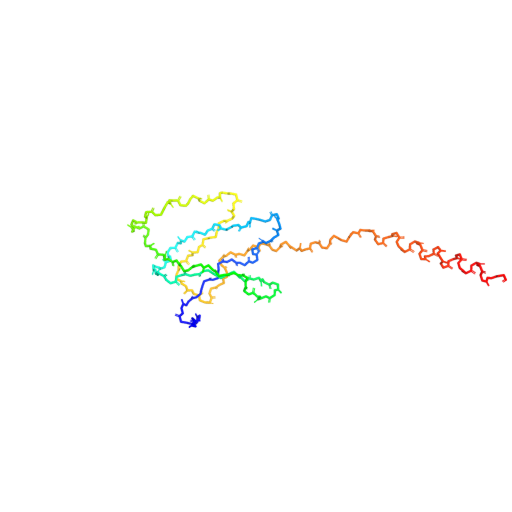SP A CA 1
ATOM 796 C C . ASP A 1 107 ? 23.419 3.311 -28.939 1.00 49.53 107 ASP A C 1
ATOM 798 O O . ASP A 1 107 ? 24.585 3.321 -28.532 1.00 49.53 107 ASP A O 1
ATOM 802 N N . GLY A 1 108 ? 23.088 2.788 -30.120 1.00 51.72 108 GLY A N 1
ATOM 803 C CA . GLY A 1 108 ? 24.032 2.213 -31.085 1.00 51.72 108 GLY A CA 1
ATOM 804 C C . GLY A 1 108 ? 25.037 3.231 -31.638 1.00 51.72 108 GLY A C 1
ATOM 805 O O . GLY A 1 108 ? 25.760 2.949 -32.590 1.00 51.72 108 GLY A O 1
ATOM 806 N N . GLN A 1 109 ? 25.118 4.413 -31.032 1.00 49.97 109 GLN A N 1
ATOM 807 C CA . GLN A 1 109 ? 26.023 5.507 -31.341 1.00 49.97 109 GLN A CA 1
ATOM 808 C C . GLN A 1 109 ? 27.500 5.197 -31.015 1.00 49.97 109 GLN A C 1
ATOM 810 O O . GLN A 1 109 ? 28.374 6.017 -31.280 1.00 49.97 109 GLN A O 1
ATOM 815 N N . ALA A 1 110 ? 27.826 4.021 -30.464 1.00 49.84 110 ALA A N 1
ATOM 816 C CA . ALA A 1 110 ? 29.215 3.592 -30.267 1.00 49.84 110 ALA A CA 1
ATOM 817 C C . ALA A 1 110 ? 29.885 3.067 -31.557 1.00 49.84 110 ALA A C 1
ATOM 819 O O . ALA A 1 110 ? 31.102 2.882 -31.589 1.00 49.84 110 ALA A O 1
ATOM 820 N N . CYS A 1 111 ? 29.125 2.839 -32.636 1.00 50.22 111 CYS A N 1
ATOM 821 C CA . CYS A 1 111 ? 29.671 2.305 -33.889 1.00 50.22 111 CYS A CA 1
ATOM 822 C C . CYS A 1 111 ? 30.446 3.351 -34.716 1.00 50.22 111 CYS A C 1
ATOM 824 O O . CYS A 1 111 ? 31.334 2.981 -35.483 1.00 50.22 111 CYS A O 1
ATOM 826 N N . GLY A 1 112 ? 30.166 4.650 -34.545 1.00 51.88 112 GLY A N 1
ATOM 827 C CA . GLY A 1 112 ? 30.879 5.722 -35.258 1.00 51.88 112 GLY A CA 1
ATOM 828 C C . GLY A 1 112 ? 32.304 5.961 -34.744 1.00 51.88 112 GLY A C 1
ATOM 829 O O . GLY A 1 112 ? 33.199 6.320 -35.510 1.00 51.88 112 GLY A O 1
ATOM 830 N N . SER A 1 113 ? 32.541 5.706 -33.456 1.00 54.59 113 SER A N 1
ATOM 831 C CA . SER A 1 113 ? 33.807 6.013 -32.780 1.00 54.59 113 SER A CA 1
ATOM 832 C C . SER A 1 113 ? 34.935 5.045 -33.152 1.00 54.59 113 SER A C 1
ATOM 834 O O . SER A 1 113 ? 36.087 5.458 -33.263 1.00 54.59 113 SER A O 1
ATOM 836 N N . MET A 1 114 ? 34.623 3.765 -33.395 1.00 54.09 114 MET A N 1
ATOM 837 C CA . MET A 1 114 ? 35.634 2.774 -33.799 1.00 54.09 114 MET A CA 1
ATOM 838 C C . MET A 1 114 ? 36.163 3.021 -35.218 1.00 54.09 114 MET A C 1
ATOM 840 O O . MET A 1 114 ? 37.350 2.813 -35.464 1.00 54.09 114 MET A O 1
ATOM 844 N N . ALA A 1 115 ? 35.326 3.510 -36.140 1.00 56.62 115 ALA A N 1
ATOM 845 C CA . ALA A 1 115 ? 35.740 3.774 -37.518 1.00 56.62 115 ALA A CA 1
ATOM 846 C C . ALA A 1 115 ? 36.809 4.880 -37.605 1.00 56.62 115 ALA A C 1
ATOM 848 O O . ALA A 1 115 ? 37.780 4.746 -38.349 1.00 56.62 115 ALA A O 1
ATOM 849 N N . LEU A 1 116 ? 36.682 5.940 -36.798 1.00 57.47 116 LEU A N 1
ATOM 850 C CA . LEU A 1 116 ? 37.653 7.040 -36.769 1.00 57.47 116 LEU A CA 1
ATOM 851 C C . LEU A 1 116 ? 39.006 6.626 -36.175 1.00 57.47 116 LEU A C 1
ATOM 853 O O . LEU A 1 116 ? 40.042 7.085 -36.651 1.00 57.47 116 LEU A O 1
ATOM 857 N N . ILE A 1 117 ? 39.015 5.724 -35.187 1.00 62.00 117 ILE A N 1
ATOM 858 C CA . ILE A 1 117 ? 40.257 5.201 -34.598 1.00 62.00 117 ILE A CA 1
ATOM 859 C C . ILE A 1 117 ? 41.034 4.378 -35.633 1.00 62.00 117 ILE A C 1
ATOM 861 O O . ILE A 1 117 ? 42.239 4.565 -35.785 1.00 62.00 117 ILE A O 1
ATOM 865 N N . VAL A 1 118 ? 40.353 3.512 -36.391 1.00 64.50 118 VAL A N 1
ATOM 866 C CA . VAL A 1 118 ? 41.002 2.687 -37.424 1.00 64.50 118 VAL A CA 1
ATOM 867 C C . VAL A 1 118 ? 41.578 3.554 -38.547 1.00 64.50 118 VAL A C 1
ATOM 869 O O . VAL A 1 118 ? 42.728 3.358 -38.937 1.00 64.50 118 VAL A O 1
ATOM 872 N N . VAL A 1 119 ? 40.831 4.554 -39.026 1.00 70.12 119 VAL A N 1
ATOM 873 C CA . VAL A 1 119 ? 41.329 5.483 -40.057 1.00 70.12 119 VAL A CA 1
ATOM 874 C C . VAL A 1 119 ? 42.528 6.289 -39.544 1.00 70.12 119 VAL A C 1
ATOM 876 O O . VAL A 1 119 ? 43.522 6.415 -40.256 1.00 70.12 119 VAL A O 1
ATOM 879 N N . GLY A 1 120 ? 42.483 6.773 -38.299 1.00 66.50 120 GLY A N 1
ATOM 880 C CA . GLY A 1 120 ? 43.588 7.515 -37.689 1.00 66.50 120 GLY A CA 1
ATOM 881 C C . GLY A 1 120 ? 44.882 6.702 -37.579 1.00 66.50 120 GLY A C 1
ATOM 882 O O . GLY A 1 120 ? 45.953 7.216 -37.892 1.00 66.50 120 GLY A O 1
ATOM 883 N N . VAL A 1 121 ? 44.794 5.421 -37.204 1.00 73.94 121 VAL A N 1
ATOM 884 C CA . VAL A 1 121 ? 45.966 4.531 -37.111 1.00 73.94 121 VAL A CA 1
ATOM 885 C C . VAL A 1 121 ? 46.580 4.268 -38.486 1.00 73.94 121 VAL A C 1
ATOM 887 O O . VAL A 1 121 ? 47.801 4.314 -38.626 1.00 73.94 121 VAL A O 1
ATOM 890 N N . VAL A 1 122 ? 45.760 4.037 -39.514 1.00 75.00 122 VAL A N 1
ATOM 891 C CA . VAL A 1 122 ? 46.255 3.769 -40.873 1.00 75.00 122 VAL A CA 1
ATOM 892 C C . VAL A 1 122 ? 46.925 5.007 -41.472 1.00 75.00 122 VAL A C 1
ATOM 894 O O . VAL A 1 122 ? 48.036 4.908 -41.987 1.00 75.00 122 VAL A O 1
ATOM 897 N N . VAL A 1 123 ? 46.301 6.183 -41.357 1.00 77.69 123 VAL A N 1
ATOM 898 C CA . VAL A 1 123 ? 46.887 7.438 -41.860 1.00 77.69 123 VAL A CA 1
ATOM 899 C C . VAL A 1 123 ? 48.153 7.805 -41.081 1.00 77.69 123 VAL A C 1
ATOM 901 O O . VAL A 1 123 ? 49.151 8.191 -41.687 1.00 77.69 123 VAL A O 1
ATOM 904 N N . GLY A 1 124 ? 48.153 7.628 -39.756 1.00 70.25 124 GLY A N 1
ATOM 905 C CA . GLY A 1 124 ? 49.337 7.849 -38.925 1.00 70.25 124 GLY A CA 1
ATOM 906 C C . GLY A 1 124 ? 50.503 6.934 -39.305 1.00 70.25 124 GLY A C 1
ATOM 907 O O . GLY A 1 124 ? 51.629 7.404 -39.436 1.00 70.25 124 GLY A O 1
ATOM 908 N N . ALA A 1 125 ? 50.239 5.650 -39.565 1.00 73.12 125 ALA A N 1
ATOM 909 C CA . ALA A 1 125 ? 51.265 4.710 -40.012 1.00 73.12 125 ALA A CA 1
ATOM 910 C C . ALA A 1 125 ? 51.830 5.067 -41.400 1.00 73.12 125 ALA A C 1
ATOM 912 O O . ALA A 1 125 ? 53.032 4.939 -41.620 1.00 73.12 125 ALA A O 1
ATOM 913 N N . MET A 1 126 ? 50.995 5.563 -42.322 1.00 69.81 126 MET A N 1
ATOM 914 C CA . MET A 1 126 ? 51.444 6.002 -43.651 1.00 69.81 126 MET A CA 1
ATOM 915 C C . MET A 1 126 ? 52.333 7.254 -43.602 1.00 69.81 126 MET A C 1
ATOM 917 O O . MET A 1 126 ? 53.234 7.387 -44.423 1.00 69.81 126 MET A O 1
ATOM 921 N N . MET A 1 127 ? 52.110 8.149 -42.635 1.00 67.56 127 MET A N 1
ATOM 922 C CA . MET A 1 127 ? 52.865 9.403 -42.481 1.00 67.56 127 MET A CA 1
ATOM 923 C C . MET A 1 127 ? 54.245 9.224 -41.820 1.00 67.56 127 MET A C 1
ATOM 925 O O . MET A 1 127 ? 55.056 10.140 -41.872 1.00 67.56 127 MET A O 1
ATOM 929 N N . VAL A 1 128 ? 54.515 8.071 -41.192 1.00 67.00 128 VAL A N 1
ATOM 930 C CA . VAL A 1 128 ? 55.786 7.769 -40.494 1.00 67.00 128 VAL A CA 1
ATOM 931 C C . VAL A 1 128 ? 56.722 6.880 -41.338 1.00 67.00 128 VAL A C 1
ATOM 933 O O . VAL A 1 128 ? 57.873 6.670 -40.974 1.00 67.00 128 VAL A O 1
ATOM 936 N N . LEU A 1 129 ? 56.253 6.368 -42.482 1.00 56.09 129 LEU A N 1
ATOM 937 C CA . LEU A 1 129 ? 57.004 5.480 -43.386 1.00 56.09 129 LEU A CA 1
ATOM 938 C C . LEU A 1 129 ? 57.738 6.209 -44.539 1.00 56.09 129 LEU A C 1
ATOM 940 O O . LEU A 1 129 ? 58.054 5.574 -45.545 1.00 56.09 129 LEU A O 1
ATOM 944 N N . TRP A 1 130 ? 58.021 7.508 -44.401 1.00 51.97 130 TRP A N 1
ATOM 945 C CA . TRP A 1 130 ? 58.893 8.280 -45.304 1.00 51.97 130 TRP A CA 1
ATOM 946 C C . TRP A 1 130 ? 60.096 8.849 -44.555 1.00 51.97 130 TRP A C 1
ATOM 948 O O . TRP A 1 130 ? 59.889 9.393 -43.448 1.00 51.97 130 TRP A O 1
#

Foldseek 3Di:
DDDCVPQFAAQAEAPQDDDPPHDPDEAEAEEAEDWDFADKDWDADPVVRDTPDIGDTGTDDDPPPDDPPPPPDDDPVHYYTYDYHYGHPPDDHSYYDDDPPPPPPPPVVVVVVVVVVVVVVVVVVVVVPD

pLDDT: mean 71.87, std 13.92, range [39.34, 89.25]

Organism: NCBI:txid47425

Mean predicted aligned error: 14.73 Å

Secondary structure (DSSP, 8-state):
---HHHH-----EES---STTS-S--EEEEESPPPEEEE--EEE-TTT--EEEEPPPEEE--TTS---S------TTS-EEEEESS--TTSPPSEEPPP--------GGGHHHHHHHHHHHHHHHHHH--